Protein AF-A0A315C8J8-F1 (afdb_monomer_lite)

Structure (mmCIF, N/CA/C/O backbone):
data_AF-A0A315C8J8-F1
#
_entry.id   AF-A0A315C8J8-F1
#
loop_
_atom_site.group_PDB
_atom_site.id
_atom_site.type_symbol
_atom_site.label_atom_id
_atom_site.label_alt_id
_atom_site.label_comp_id
_atom_site.label_asym_id
_atom_site.label_entity_id
_atom_site.label_seq_id
_atom_site.pdbx_PDB_ins_code
_atom_site.Cartn_x
_atom_site.Cartn_y
_atom_site.Cartn_z
_atom_site.occupancy
_atom_site.B_iso_or_equiv
_atom_site.auth_seq_id
_atom_site.auth_comp_id
_atom_site.auth_asym_id
_atom_site.auth_atom_id
_atom_site.pdbx_PDB_model_num
ATOM 1 N N . MET A 1 1 ? -4.604 4.093 -18.840 1.00 77.31 1 MET A N 1
ATOM 2 C CA . MET A 1 1 ? -5.813 3.935 -17.992 1.00 77.31 1 MET A CA 1
ATOM 3 C C . MET A 1 1 ? -5.391 3.231 -16.709 1.00 77.31 1 MET A C 1
ATOM 5 O O . MET A 1 1 ? -4.493 2.411 -16.803 1.00 77.31 1 MET A O 1
ATOM 9 N N . LEU A 1 2 ? -5.985 3.559 -15.554 1.00 90.88 2 LEU A N 1
ATOM 10 C CA . LEU A 1 2 ? -5.600 3.034 -14.229 1.00 90.88 2 LEU A CA 1
ATOM 11 C C . LEU A 1 2 ? -6.539 1.910 -13.759 1.00 90.88 2 LEU A C 1
ATOM 13 O O . LEU A 1 2 ? -7.200 2.031 -12.730 1.00 90.88 2 LEU A O 1
ATOM 17 N N . ILE A 1 3 ? -6.689 0.857 -14.557 1.00 93.38 3 ILE A N 1
ATOM 18 C CA . ILE A 1 3 ? -7.696 -0.182 -14.301 1.00 93.38 3 ILE A CA 1
ATOM 19 C C . ILE A 1 3 ? -7.282 -1.031 -13.099 1.00 93.38 3 ILE A C 1
ATOM 21 O O . ILE A 1 3 ? -8.098 -1.270 -12.209 1.00 93.38 3 ILE A O 1
ATOM 25 N N . VAL A 1 4 ? -6.016 -1.454 -13.041 1.00 93.44 4 VAL A N 1
ATOM 26 C CA . VAL A 1 4 ? -5.526 -2.301 -11.946 1.00 93.44 4 VAL A CA 1
ATOM 27 C C . VAL A 1 4 ? -5.555 -1.504 -10.653 1.00 93.44 4 VAL A C 1
ATOM 29 O O . VAL A 1 4 ? -6.167 -1.927 -9.674 1.00 93.44 4 VAL A O 1
ATOM 32 N N . THR A 1 5 ? -4.976 -0.307 -10.664 1.00 94.44 5 THR A N 1
ATOM 33 C CA . THR A 1 5 ? -4.926 0.532 -9.468 1.00 94.44 5 THR A CA 1
ATOM 34 C C . THR A 1 5 ? -6.324 0.896 -8.957 1.00 94.44 5 THR A C 1
ATOM 36 O O . THR A 1 5 ? -6.534 0.898 -7.745 1.00 94.44 5 THR A O 1
ATOM 39 N N . ALA A 1 6 ? -7.304 1.131 -9.841 1.00 94.25 6 ALA A N 1
ATOM 40 C CA . ALA A 1 6 ? -8.688 1.411 -9.444 1.00 94.25 6 ALA A CA 1
ATOM 41 C C . ALA A 1 6 ? -9.381 0.216 -8.765 1.00 94.25 6 ALA A C 1
ATOM 43 O O . ALA A 1 6 ? -10.119 0.394 -7.797 1.00 94.25 6 ALA A O 1
ATOM 44 N N . VAL A 1 7 ? -9.133 -1.011 -9.235 1.00 94.88 7 VAL A N 1
ATOM 45 C CA . VAL A 1 7 ? -9.680 -2.220 -8.597 1.00 94.88 7 VAL A CA 1
ATOM 46 C C . VAL A 1 7 ? -9.105 -2.387 -7.189 1.00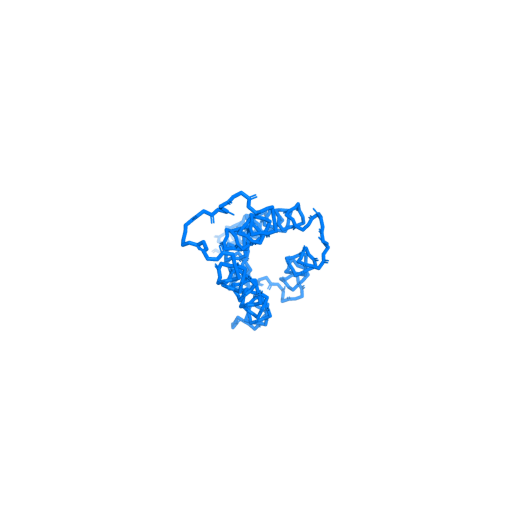 94.88 7 VAL A C 1
ATOM 48 O O . VAL A 1 7 ? -9.852 -2.604 -6.231 1.00 94.88 7 VAL A O 1
ATOM 51 N N . PHE A 1 8 ? -7.786 -2.237 -7.044 1.00 94.00 8 PHE A N 1
ATOM 52 C CA . PHE A 1 8 ? -7.123 -2.334 -5.744 1.00 94.00 8 PHE A CA 1
ATOM 53 C C . PHE A 1 8 ? -7.548 -1.210 -4.794 1.00 94.00 8 PHE A C 1
ATOM 55 O O . PHE A 1 8 ? -7.799 -1.482 -3.619 1.00 94.00 8 PHE A O 1
ATOM 62 N N . SER A 1 9 ? -7.681 0.029 -5.279 1.00 94.19 9 SER A N 1
ATOM 63 C CA . SER A 1 9 ? -8.124 1.152 -4.450 1.00 94.19 9 SER A CA 1
ATOM 64 C C . SER A 1 9 ? -9.551 0.949 -3.949 1.00 94.19 9 SER A C 1
ATOM 66 O O . SER A 1 9 ? -9.779 1.076 -2.750 1.00 94.19 9 SER A O 1
ATOM 68 N N . GLY A 1 10 ? -10.482 0.527 -4.812 1.00 94.56 10 GLY A N 1
ATOM 69 C CA . GLY A 1 10 ? -11.861 0.234 -4.420 1.00 94.56 10 GLY A CA 1
ATOM 70 C C . GLY A 1 10 ? -11.952 -0.852 -3.345 1.00 94.56 10 GLY A C 1
ATOM 71 O O . GLY A 1 10 ? -12.611 -0.660 -2.321 1.00 94.56 10 GLY A O 1
ATOM 72 N N . LEU A 1 11 ? -11.233 -1.964 -3.525 1.00 93.19 11 LEU A N 1
ATOM 73 C CA . LEU A 1 11 ? -11.172 -3.042 -2.532 1.00 93.19 11 LEU A CA 1
ATOM 74 C C . LEU A 1 11 ? -10.605 -2.553 -1.194 1.00 93.19 11 LEU A C 1
ATOM 76 O O . LEU A 1 11 ? -11.184 -2.805 -0.137 1.00 93.19 11 LEU A O 1
ATOM 80 N N . LEU A 1 12 ? -9.487 -1.828 -1.227 1.00 91.88 12 LEU A N 1
ATOM 81 C CA . LEU A 1 12 ? -8.827 -1.319 -0.027 1.00 91.88 12 LEU A CA 1
ATOM 82 C C . LEU A 1 12 ? -9.676 -0.253 0.685 1.00 91.88 12 LEU A C 1
ATOM 84 O O . LEU A 1 12 ? -9.743 -0.253 1.913 1.00 91.88 12 LEU A O 1
ATOM 88 N N . SER A 1 13 ? -10.411 0.589 -0.039 1.00 93.12 13 SER A N 1
ATOM 89 C CA . SER A 1 13 ? -11.354 1.541 0.558 1.00 93.12 13 SER A CA 1
ATOM 90 C C . SER A 1 13 ? -12.472 0.851 1.345 1.00 93.12 13 SER A C 1
ATOM 92 O O . SER A 1 13 ? -12.840 1.329 2.418 1.00 93.12 13 SER A O 1
ATOM 94 N N . LEU A 1 14 ? -12.973 -0.305 0.893 1.00 92.81 14 LEU A N 1
ATOM 95 C CA . LEU A 1 14 ? -13.946 -1.086 1.669 1.00 92.81 14 LEU A CA 1
ATOM 96 C C . LEU A 1 14 ? -13.341 -1.604 2.986 1.00 92.81 14 LEU A C 1
ATOM 98 O O . LEU A 1 14 ? -13.990 -1.547 4.035 1.00 92.81 14 LEU A O 1
ATOM 102 N N . PHE A 1 15 ? -12.079 -2.046 2.962 1.00 89.94 15 PHE A N 1
ATOM 103 C CA . PHE A 1 15 ? -11.344 -2.409 4.180 1.00 89.94 15 PHE A CA 1
ATOM 104 C C . PHE A 1 15 ? -11.172 -1.229 5.128 1.00 89.94 15 PHE A C 1
ATOM 106 O O . PHE A 1 15 ? -11.365 -1.379 6.338 1.00 89.94 15 PHE A O 1
ATOM 113 N N . PHE A 1 16 ? -10.845 -0.060 4.583 1.00 91.31 16 PHE A N 1
ATOM 114 C CA . PHE A 1 16 ? -10.702 1.162 5.357 1.00 91.31 16 PHE A CA 1
ATOM 115 C C . PHE A 1 16 ? -11.994 1.508 6.097 1.00 91.31 16 PHE A C 1
ATOM 117 O O . PHE A 1 16 ? -11.973 1.662 7.316 1.00 91.31 16 PHE A O 1
ATOM 124 N N . ILE A 1 17 ? -13.132 1.505 5.394 1.00 93.75 17 ILE A N 1
ATOM 125 C CA . ILE A 1 17 ? -14.451 1.774 5.985 1.00 93.75 17 ILE A CA 1
ATOM 126 C C . ILE A 1 17 ? -14.733 0.811 7.144 1.00 93.75 17 ILE A C 1
ATOM 128 O O . ILE A 1 17 ? -15.149 1.242 8.219 1.00 93.75 17 ILE A O 1
ATOM 132 N N . ARG A 1 18 ? -14.456 -0.489 6.974 1.00 91.62 18 ARG A N 1
ATOM 133 C CA . ARG A 1 18 ? -14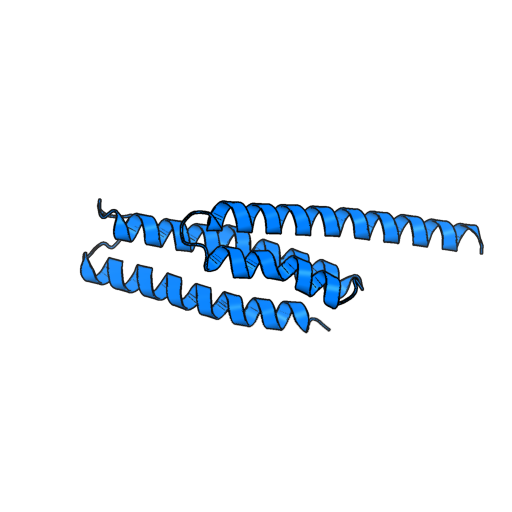.626 -1.484 8.046 1.00 91.62 18 ARG A CA 1
ATOM 134 C C . ARG A 1 18 ? -13.781 -1.153 9.283 1.00 91.62 18 ARG A C 1
ATOM 136 O O . ARG A 1 18 ? -14.283 -1.269 10.402 1.00 91.62 18 ARG A O 1
ATOM 143 N N . LEU A 1 19 ? -12.519 -0.754 9.105 1.00 89.56 19 LEU A N 1
ATOM 144 C CA . LEU A 1 19 ? -11.642 -0.361 10.215 1.00 89.56 19 LEU A CA 1
ATOM 145 C C . LEU A 1 19 ? -12.143 0.913 10.903 1.00 89.56 19 LEU A C 1
ATOM 147 O O . LEU A 1 19 ? -12.214 0.948 12.132 1.00 89.56 19 LEU A O 1
ATOM 151 N N . SER A 1 20 ? -12.548 1.929 10.135 1.00 92.31 20 SER A N 1
ATOM 152 C CA . SER A 1 20 ? -13.082 3.180 10.680 1.00 92.31 20 SER A CA 1
ATOM 153 C C . SER A 1 20 ? -14.355 2.936 11.493 1.00 92.31 20 SER A C 1
ATOM 155 O O . SER A 1 20 ? -14.477 3.435 12.611 1.00 92.31 20 SER A O 1
ATOM 157 N N . LEU A 1 21 ? -15.276 2.106 10.988 1.00 93.31 21 LEU A N 1
ATOM 158 C CA . LEU A 1 21 ? -16.493 1.728 11.711 1.00 93.31 21 LEU A CA 1
ATOM 159 C C . LEU A 1 21 ? -16.175 1.014 13.028 1.00 93.31 21 LEU A C 1
ATOM 161 O O . LEU A 1 21 ? -16.789 1.335 14.045 1.00 93.31 21 LEU A O 1
ATOM 165 N N . LYS A 1 22 ? -15.190 0.105 13.042 1.00 91.38 22 LYS A N 1
ATOM 166 C CA . LYS A 1 22 ? -14.757 -0.585 14.267 1.00 91.38 22 LYS A CA 1
ATOM 167 C C . LYS A 1 22 ? -14.243 0.401 15.322 1.00 91.38 22 LYS A C 1
ATOM 169 O O . LYS A 1 22 ? -14.627 0.300 16.484 1.00 91.38 22 LYS A O 1
ATOM 174 N N . VAL A 1 23 ? -13.428 1.384 14.926 1.00 91.12 23 VAL A N 1
ATOM 175 C CA . VAL A 1 23 ? -12.946 2.437 15.839 1.00 91.12 23 VAL A CA 1
ATOM 176 C C . VAL A 1 23 ? -14.111 3.276 16.370 1.00 91.12 23 VAL A C 1
ATOM 178 O O . VAL A 1 23 ? -14.195 3.510 17.573 1.00 91.12 23 VAL A O 1
ATOM 181 N N . ILE A 1 24 ? -15.041 3.695 15.504 1.00 92.75 24 ILE A N 1
ATOM 182 C CA . ILE A 1 24 ? -16.213 4.494 15.901 1.00 92.75 24 ILE A CA 1
ATOM 183 C C . ILE A 1 24 ? -17.097 3.727 16.896 1.00 92.75 24 ILE A C 1
ATOM 185 O O . ILE A 1 24 ? -17.532 4.301 17.894 1.00 92.75 24 ILE A O 1
ATOM 189 N N . GLN A 1 25 ? -17.355 2.441 16.646 1.00 92.44 25 GLN A N 1
ATOM 190 C CA . GLN A 1 25 ? -18.157 1.592 17.530 1.00 92.44 25 GLN A CA 1
ATOM 191 C C . GLN A 1 25 ? -17.509 1.446 18.909 1.00 92.44 25 GLN A C 1
ATOM 193 O O . GLN A 1 25 ? -18.179 1.671 19.914 1.00 92.44 25 GLN A O 1
ATOM 198 N N . LEU A 1 26 ? -16.206 1.152 18.964 1.00 90.75 26 LEU A N 1
ATOM 199 C CA . LEU A 1 26 ? -15.476 1.014 20.227 1.00 90.75 26 LEU A CA 1
ATOM 200 C C . LEU A 1 26 ? -15.417 2.336 21.008 1.00 90.75 26 LEU A C 1
ATOM 202 O O . LEU A 1 26 ? -15.620 2.340 22.220 1.00 90.75 26 LEU A O 1
ATOM 206 N N . ARG A 1 27 ? -15.231 3.479 20.332 1.00 91.75 27 ARG A N 1
ATOM 207 C CA . ARG A 1 27 ? -15.283 4.800 20.988 1.00 91.75 27 ARG A CA 1
ATOM 208 C C . ARG A 1 27 ? -16.639 5.080 21.627 1.00 91.75 27 ARG A C 1
ATOM 210 O O . ARG A 1 27 ? -16.686 5.568 22.752 1.00 91.75 27 ARG A O 1
ATOM 217 N N . LYS A 1 28 ? -17.730 4.751 20.928 1.00 90.94 28 LYS A N 1
ATOM 218 C CA . LYS A 1 28 ? -19.094 4.908 21.453 1.00 90.94 28 LYS A CA 1
ATOM 219 C C . LYS A 1 28 ? -19.373 3.959 22.617 1.00 90.94 28 LYS A C 1
ATOM 221 O O . LYS A 1 28 ? -19.968 4.384 23.600 1.00 90.94 28 LYS A O 1
ATOM 226 N N . LEU A 1 29 ? -18.932 2.704 22.516 1.00 91.50 29 LEU A N 1
ATOM 227 C CA . LEU A 1 29 ? -19.130 1.693 23.555 1.00 91.50 29 LEU A CA 1
ATOM 228 C C . LEU A 1 29 ? -18.447 2.089 24.869 1.00 91.50 29 LEU A C 1
ATOM 230 O O . LEU A 1 29 ? -19.062 2.017 25.927 1.00 91.50 29 LEU A O 1
ATOM 234 N N . HIS A 1 30 ? -17.196 2.542 24.791 1.00 89.25 30 HIS A N 1
ATOM 235 C CA . HIS A 1 30 ? -16.402 2.897 25.967 1.00 89.25 30 HIS A CA 1
ATOM 236 C C . HIS A 1 30 ? -16.528 4.374 26.378 1.00 89.25 30 HIS A C 1
ATOM 238 O O . HIS A 1 30 ? -15.905 4.773 27.355 1.00 89.25 30 HIS A O 1
ATOM 244 N N . GLN A 1 31 ? -17.325 5.181 25.661 1.00 88.38 31 GLN A N 1
ATOM 245 C CA . GLN A 1 31 ? -17.509 6.622 25.909 1.00 88.38 31 GLN A CA 1
ATOM 246 C C . GLN A 1 31 ? -16.184 7.413 25.912 1.00 88.38 31 GLN A C 1
ATOM 248 O O . GLN A 1 31 ? -15.985 8.337 26.697 1.00 88.38 31 GLN A O 1
ATOM 253 N N . ILE A 1 32 ? -15.261 7.056 25.013 1.00 85.50 32 ILE A N 1
ATOM 254 C CA . ILE A 1 32 ? -13.929 7.671 24.916 1.00 85.50 32 ILE A CA 1
ATOM 255 C C . ILE A 1 32 ? -13.894 8.640 23.733 1.00 85.50 32 ILE A C 1
ATOM 257 O O . ILE A 1 32 ? -13.946 8.230 22.568 1.00 85.50 32 ILE A O 1
ATOM 261 N N . SER A 1 33 ? -13.737 9.930 24.029 1.00 76.75 33 SER A N 1
ATOM 262 C CA . SER A 1 33 ? -13.628 10.988 23.019 1.00 76.75 33 SER A CA 1
ATOM 263 C C . SER A 1 33 ? -12.235 11.072 22.383 1.00 76.75 33 SER A C 1
ATOM 265 O O . SER A 1 33 ? -12.133 11.296 21.178 1.00 76.75 33 SER A O 1
ATOM 267 N N . PHE A 1 34 ? -11.164 10.842 23.152 1.00 76.62 34 PHE A N 1
ATOM 268 C CA . PHE A 1 34 ? -9.779 10.978 22.689 1.00 76.62 34 PHE A CA 1
ATOM 269 C C . PHE A 1 34 ? -8.862 9.875 23.237 1.00 76.62 34 PHE A C 1
ATOM 271 O O . PHE A 1 34 ? -9.046 9.393 24.351 1.00 76.62 34 PHE A O 1
ATOM 278 N N . GLY A 1 35 ? -7.864 9.467 22.444 1.00 80.56 35 GLY A N 1
ATOM 279 C CA . GLY A 1 35 ? -6.936 8.388 22.808 1.00 80.56 35 GLY A CA 1
ATOM 280 C C . GLY A 1 35 ? -7.588 6.999 22.862 1.00 80.56 35 GLY A C 1
ATOM 281 O O . GLY A 1 35 ? -8.635 6.781 22.240 1.00 80.56 35 GLY A O 1
ATOM 282 N N . SER A 1 36 ? -6.938 6.067 23.570 1.00 79.12 36 SER A N 1
ATOM 283 C CA . SER A 1 36 ? -7.410 4.693 23.814 1.00 79.12 36 SER A CA 1
ATOM 284 C C . SER A 1 36 ? -8.158 4.520 25.140 1.00 79.12 36 SER A C 1
ATOM 286 O O . SER A 1 36 ? -8.770 3.477 25.349 1.00 79.12 36 SER A O 1
ATOM 288 N N . GLY A 1 37 ? -8.103 5.511 26.040 1.00 81.69 37 GLY A N 1
ATOM 289 C CA . GLY A 1 37 ? -8.733 5.466 27.368 1.00 81.69 37 GLY A CA 1
ATOM 290 C C . GLY A 1 37 ? -8.356 4.243 28.215 1.00 81.69 37 GLY A C 1
ATOM 291 O O . GLY A 1 37 ? -9.141 3.839 29.064 1.00 81.69 37 GLY A O 1
ATOM 292 N N . GLY A 1 38 ? -7.194 3.628 27.957 1.00 85.75 38 GLY A N 1
ATOM 293 C CA . GLY A 1 38 ? -6.743 2.405 28.633 1.00 85.75 38 GLY A CA 1
ATOM 294 C C . GLY A 1 38 ? -7.395 1.108 28.135 1.00 85.75 38 GLY A C 1
ATOM 295 O O . GLY A 1 38 ? -7.184 0.055 28.729 1.00 85.75 38 GLY A O 1
ATOM 296 N N . VAL A 1 39 ? -8.181 1.154 27.053 1.00 89.62 39 VAL A N 1
ATOM 297 C CA . VAL A 1 39 ? -8.834 -0.025 26.472 1.00 89.62 39 VAL A CA 1
ATOM 298 C C . VAL A 1 39 ? -7.958 -0.615 25.365 1.00 89.62 39 VAL A C 1
ATOM 300 O O . VAL A 1 39 ? -7.873 -0.066 24.264 1.00 89.62 39 VAL A O 1
ATOM 303 N N . ASN A 1 40 ? -7.364 -1.780 25.634 1.00 87.75 40 ASN A N 1
ATOM 304 C CA . ASN A 1 40 ? -6.464 -2.484 24.707 1.00 87.75 40 ASN A CA 1
ATOM 305 C C . ASN A 1 40 ? -7.097 -2.757 23.328 1.00 87.75 40 ASN A C 1
ATOM 307 O O . ASN A 1 40 ? -6.426 -2.682 22.296 1.00 87.75 40 ASN A O 1
A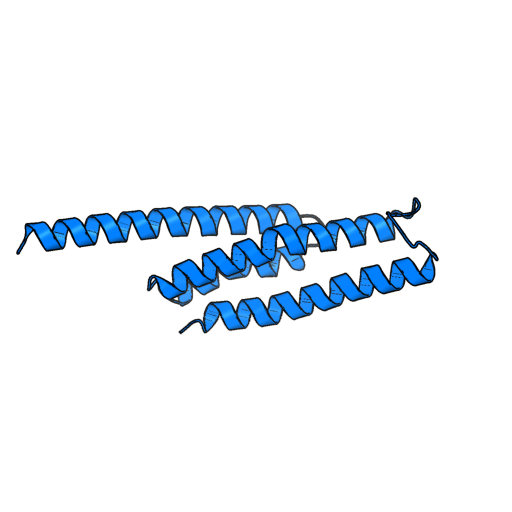TOM 311 N N . GLU A 1 41 ? -8.398 -3.057 23.286 1.00 87.50 41 GLU A N 1
ATOM 312 C CA . GLU A 1 41 ? -9.113 -3.306 22.028 1.00 87.50 41 GLU A CA 1
ATOM 313 C C . GLU A 1 41 ? -9.240 -2.045 21.167 1.00 87.50 41 GLU A C 1
ATOM 315 O O . GLU A 1 41 ? -9.052 -2.100 19.947 1.00 87.50 41 GLU A O 1
ATOM 320 N N . LEU A 1 42 ? -9.528 -0.901 21.797 1.00 88.69 42 LEU A N 1
ATOM 321 C CA . LEU A 1 42 ? -9.609 0.387 21.116 1.00 88.69 42 LEU A CA 1
ATOM 322 C C . LEU A 1 42 ? -8.225 0.818 20.628 1.00 88.69 42 LEU A C 1
ATOM 324 O O . LEU A 1 42 ? -8.100 1.277 19.496 1.00 88.69 42 LEU A O 1
ATOM 328 N N . GLU A 1 43 ? -7.186 0.619 21.438 1.00 89.44 43 GLU A N 1
ATOM 329 C CA . GLU A 1 43 ? -5.806 0.893 21.041 1.00 89.44 43 GLU A CA 1
ATOM 330 C C . GLU A 1 43 ? -5.389 0.072 19.817 1.00 89.44 43 GLU A C 1
ATOM 332 O O . GLU A 1 43 ? -4.934 0.632 18.820 1.00 89.44 43 GLU A O 1
ATOM 337 N N . SER A 1 44 ? -5.650 -1.236 19.839 1.00 87.69 44 SER A N 1
ATOM 338 C CA . SER A 1 44 ? -5.361 -2.132 18.714 1.00 87.69 44 SER A CA 1
ATOM 339 C C . SER A 1 44 ? -6.107 -1.712 17.443 1.00 87.69 44 SER A C 1
ATOM 341 O O . SER A 1 44 ? -5.549 -1.730 16.345 1.00 87.69 44 SER A O 1
ATOM 343 N N . ALA A 1 45 ? -7.374 -1.300 17.572 1.00 88.44 45 ALA A N 1
ATOM 344 C CA . ALA A 1 45 ? -8.167 -0.814 16.446 1.00 88.44 45 ALA A CA 1
ATOM 345 C C . ALA A 1 45 ? -7.640 0.520 15.887 1.00 88.44 45 ALA A C 1
ATOM 347 O O . ALA A 1 45 ? -7.579 0.684 14.667 1.00 88.44 45 ALA A O 1
ATOM 348 N N . ILE A 1 46 ? -7.230 1.452 16.756 1.00 89.81 46 ILE A N 1
ATOM 349 C CA . ILE A 1 46 ? -6.623 2.731 16.361 1.00 89.81 46 ILE A CA 1
ATOM 350 C C . ILE A 1 46 ? -5.305 2.486 15.627 1.00 89.81 46 ILE A C 1
ATOM 352 O O . ILE A 1 46 ? -5.116 3.036 14.546 1.00 89.81 46 ILE A O 1
ATOM 356 N N . GLN A 1 47 ? -4.427 1.631 16.159 1.00 87.81 47 GLN A N 1
ATOM 357 C CA . GLN A 1 47 ? -3.158 1.296 15.510 1.00 87.81 47 GLN A CA 1
ATOM 358 C C . GLN A 1 47 ? -3.384 0.622 14.151 1.00 87.81 47 GLN A C 1
ATOM 360 O O . GLN A 1 47 ? -2.754 0.992 13.163 1.00 87.81 47 GLN A O 1
ATOM 365 N N . ALA A 1 48 ? -4.326 -0.322 14.052 1.00 87.31 48 ALA A N 1
ATOM 366 C CA . ALA A 1 48 ? -4.673 -0.949 12.777 1.00 87.31 48 ALA A CA 1
ATOM 367 C C . ALA A 1 48 ? -5.181 0.068 11.738 1.00 87.31 48 ALA A C 1
ATOM 369 O O . ALA A 1 48 ? -4.813 -0.018 10.566 1.00 87.31 48 ALA A O 1
ATOM 370 N N . HIS A 1 49 ? -5.996 1.038 12.163 1.00 89.50 49 HIS A N 1
ATOM 371 C CA . HIS A 1 49 ? -6.489 2.115 11.306 1.00 89.50 49 HIS A CA 1
ATOM 372 C C . HIS A 1 49 ? -5.370 3.085 10.889 1.00 89.50 49 HIS A C 1
ATOM 374 O O . HIS A 1 49 ? -5.274 3.423 9.711 1.00 89.50 49 HIS A O 1
ATOM 380 N N . ALA A 1 50 ? -4.495 3.489 11.814 1.00 89.69 50 ALA A N 1
ATOM 381 C CA . ALA A 1 50 ? -3.348 4.357 11.534 1.00 89.69 50 ALA A CA 1
ATOM 382 C C . ALA A 1 50 ? -2.391 3.713 1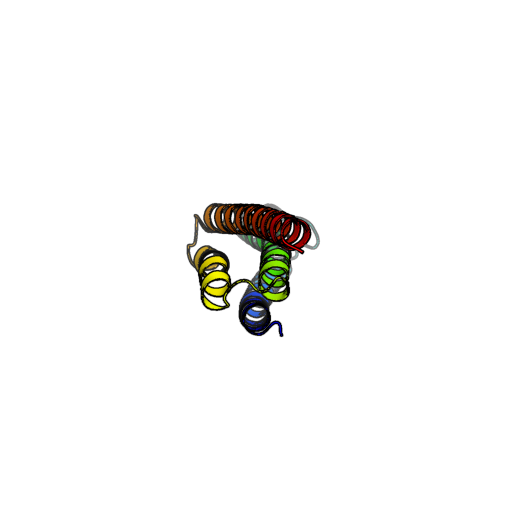0.517 1.00 89.69 50 ALA A C 1
ATOM 384 O O . ALA A 1 50 ? -2.146 4.279 9.454 1.00 89.69 50 ALA A O 1
ATOM 385 N N . ASN A 1 51 ? -1.998 2.456 10.752 1.00 88.31 51 ASN A N 1
ATOM 386 C CA . ASN A 1 51 ? -1.179 1.670 9.822 1.00 88.31 51 ASN A CA 1
ATOM 387 C C . ASN A 1 51 ? -1.811 1.544 8.428 1.00 88.31 51 ASN A C 1
ATOM 389 O O . ASN A 1 51 ? -1.126 1.336 7.425 1.00 88.31 51 ASN A O 1
ATOM 393 N N . PHE A 1 52 ? -3.139 1.571 8.334 1.00 89.75 52 PHE A N 1
ATOM 394 C CA . PHE A 1 52 ? -3.802 1.547 7.040 1.00 89.75 52 PHE A CA 1
ATOM 395 C C . PHE A 1 52 ? -3.601 2.874 6.300 1.00 89.75 52 PHE A C 1
ATOM 397 O O . PHE A 1 52 ? -3.166 2.866 5.150 1.00 89.75 52 PHE A O 1
ATOM 404 N N . VAL A 1 53 ? -3.885 3.995 6.967 1.00 91.19 53 VAL A N 1
ATOM 405 C CA . VAL A 1 53 ? -3.788 5.350 6.397 1.00 91.19 53 VAL A CA 1
ATOM 406 C C . VAL A 1 53 ? -2.356 5.714 6.015 1.00 91.19 53 VAL A C 1
ATOM 408 O O . VAL A 1 53 ? -2.156 6.419 5.034 1.00 91.19 53 VAL A O 1
ATOM 411 N N . GLU A 1 54 ? -1.363 5.217 6.745 1.00 89.88 54 GLU A N 1
ATOM 412 C CA . GLU A 1 54 ? 0.042 5.516 6.463 1.00 89.88 54 GLU A CA 1
ATOM 413 C C . GLU A 1 54 ? 0.560 4.765 5.233 1.00 89.88 54 GLU A C 1
ATOM 415 O O . GLU A 1 54 ? 1.155 5.360 4.336 1.00 89.88 54 GLU A O 1
ATOM 420 N N . TYR A 1 55 ? 0.321 3.453 5.154 1.00 89.88 55 TYR A N 1
ATOM 421 C CA . TYR A 1 55 ? 0.966 2.624 4.135 1.00 89.88 55 TYR A CA 1
ATOM 422 C C . TYR A 1 55 ? 0.145 2.455 2.854 1.00 89.88 55 TYR A C 1
ATOM 424 O O . TYR A 1 55 ? 0.715 2.390 1.764 1.00 89.88 55 TYR A O 1
ATOM 432 N N . VAL A 1 56 ? -1.185 2.346 2.949 1.00 91.31 56 VAL A N 1
ATOM 433 C CA . VAL A 1 56 ? -2.020 1.981 1.790 1.00 91.31 56 VAL A CA 1
ATOM 434 C C . VAL A 1 56 ? -2.086 3.080 0.728 1.00 91.31 56 VAL A C 1
ATOM 436 O O . VAL A 1 56 ? -1.883 2.752 -0.442 1.00 91.31 56 VAL A O 1
ATOM 439 N N . PRO A 1 57 ? -2.312 4.363 1.071 1.00 93.06 57 PRO A N 1
ATOM 440 C CA . PRO A 1 57 ? -2.315 5.436 0.078 1.00 93.06 57 PRO A CA 1
ATOM 441 C C . PRO A 1 57 ? -0.984 5.547 -0.668 1.00 93.06 57 PRO A C 1
ATOM 443 O O . PRO A 1 57 ? -0.981 5.702 -1.887 1.00 93.06 57 PRO A O 1
ATOM 446 N N . LEU A 1 58 ? 0.142 5.385 0.037 1.00 94.19 58 LEU A N 1
ATOM 447 C CA . LEU A 1 58 ? 1.470 5.368 -0.581 1.00 94.19 58 LEU A CA 1
ATOM 448 C C . LEU A 1 58 ? 1.641 4.179 -1.536 1.00 94.19 58 LEU A C 1
ATOM 450 O O . LEU A 1 58 ? 2.129 4.360 -2.649 1.00 94.19 58 LEU A O 1
ATOM 454 N N . CYS A 1 59 ? 1.191 2.979 -1.151 1.00 93.56 59 CYS A N 1
ATOM 455 C CA . CYS A 1 59 ? 1.215 1.817 -2.044 1.00 93.56 59 CYS A CA 1
ATOM 456 C C . CYS A 1 59 ? 0.381 2.059 -3.312 1.00 93.56 59 CYS A C 1
ATOM 458 O O . CYS A 1 59 ? 0.853 1.790 -4.413 1.00 93.56 59 CYS A O 1
ATOM 460 N N . LEU A 1 60 ? -0.832 2.605 -3.174 1.00 94.69 60 LEU A N 1
ATOM 461 C CA . LEU A 1 60 ? -1.704 2.920 -4.311 1.00 94.69 60 LEU A CA 1
ATOM 462 C C . LEU A 1 60 ? -1.091 3.977 -5.235 1.00 94.69 60 LEU A C 1
ATOM 464 O O . LEU A 1 60 ? -1.197 3.853 -6.452 1.00 94.69 60 LEU A O 1
ATOM 468 N N . LEU A 1 61 ? -0.413 4.981 -4.676 1.00 95.81 61 LEU A N 1
ATOM 469 C CA . LEU A 1 61 ? 0.298 5.997 -5.451 1.00 95.81 61 LEU A CA 1
ATOM 470 C C . LEU A 1 61 ? 1.445 5.378 -6.261 1.00 95.81 61 LEU A C 1
ATOM 472 O O . LEU A 1 61 ? 1.584 5.657 -7.451 1.00 95.81 61 LEU A O 1
ATOM 476 N N . LEU A 1 62 ? 2.234 4.491 -5.650 1.00 95.12 62 LEU A N 1
ATOM 477 C CA . LEU A 1 62 ? 3.315 3.782 -6.340 1.00 95.12 62 LEU A CA 1
ATOM 478 C C . LEU A 1 62 ? 2.793 2.813 -7.409 1.00 95.12 62 LEU A C 1
ATOM 480 O O . LEU A 1 62 ? 3.416 2.689 -8.462 1.00 95.12 62 LEU A O 1
ATOM 484 N N . MET A 1 63 ? 1.657 2.152 -7.172 1.00 95.50 63 MET A N 1
ATOM 485 C CA . MET A 1 63 ? 0.987 1.322 -8.181 1.00 95.50 63 MET A CA 1
ATOM 486 C C . MET A 1 63 ? 0.492 2.161 -9.363 1.00 95.50 63 MET A C 1
ATOM 488 O O . MET A 1 63 ? 0.765 1.803 -10.509 1.00 95.50 63 MET A O 1
ATOM 492 N N . ALA A 1 64 ? -0.156 3.302 -9.092 1.00 95.94 64 ALA A N 1
ATOM 493 C CA . ALA A 1 64 ? -0.598 4.231 -10.130 1.00 95.94 64 ALA A CA 1
ATOM 494 C C . ALA A 1 64 ? 0.585 4.707 -10.979 1.00 95.94 64 ALA A C 1
ATOM 496 O O . ALA A 1 64 ? 0.494 4.729 -12.203 1.00 95.94 64 ALA A O 1
ATOM 497 N N . SER A 1 65 ? 1.706 5.043 -10.335 1.00 95.69 65 SER A N 1
ATOM 498 C CA . SER A 1 65 ? 2.939 5.438 -11.017 1.00 95.69 65 SER A CA 1
ATOM 499 C C . SER A 1 65 ? 3.433 4.345 -11.970 1.00 95.69 65 SER A C 1
ATOM 501 O O . SER A 1 65 ? 3.683 4.632 -13.138 1.00 95.69 65 SER A O 1
ATOM 503 N N . LEU A 1 66 ? 3.510 3.082 -11.534 1.00 94.31 66 LEU A N 1
ATOM 504 C CA . LEU A 1 66 ? 3.934 1.972 -12.403 1.00 94.31 66 LEU A CA 1
ATOM 505 C C . LEU A 1 66 ? 2.999 1.793 -13.608 1.00 94.31 66 LEU A C 1
ATOM 507 O O . LEU A 1 66 ? 3.464 1.670 -14.740 1.00 94.31 66 LEU A O 1
ATOM 511 N N . GLU A 1 67 ? 1.685 1.813 -13.377 1.00 94.19 67 GLU A N 1
ATOM 512 C CA . GLU A 1 67 ? 0.679 1.632 -14.430 1.00 94.19 67 GLU A CA 1
ATOM 513 C C . GLU A 1 67 ? 0.688 2.791 -15.444 1.00 94.19 67 GLU A C 1
ATOM 515 O O . GLU A 1 67 ? 0.568 2.561 -16.647 1.00 94.19 67 GLU A O 1
ATOM 520 N N . LEU A 1 68 ? 0.898 4.033 -14.987 1.00 94.69 68 LEU A N 1
ATOM 521 C CA . LEU A 1 68 ? 1.043 5.204 -15.862 1.00 94.69 68 LEU A CA 1
ATOM 522 C C . LEU A 1 68 ? 2.340 5.179 -16.674 1.00 94.69 68 LEU A C 1
ATOM 524 O O . LEU A 1 68 ? 2.347 5.636 -17.813 1.00 94.69 68 LEU A O 1
ATOM 528 N N . ASN A 1 69 ? 3.414 4.621 -16.116 1.00 92.81 69 ASN A N 1
ATOM 529 C CA . ASN A 1 69 ? 4.707 4.489 -16.788 1.00 92.81 69 ASN A CA 1
ATOM 530 C C . ASN A 1 69 ? 4.800 3.257 -17.707 1.00 92.81 69 ASN A C 1
ATOM 532 O O . ASN A 1 69 ? 5.889 2.912 -18.166 1.00 92.81 69 ASN A O 1
ATOM 536 N N . GLY A 1 70 ? 3.678 2.587 -17.989 1.00 90.19 70 GLY A N 1
ATOM 537 C CA . GLY A 1 70 ? 3.609 1.517 -18.986 1.00 90.19 70 GLY A CA 1
ATOM 538 C C . GLY A 1 70 ? 4.120 0.157 -18.510 1.00 90.19 70 GLY A C 1
ATOM 539 O O . GLY A 1 70 ? 4.376 -0.716 -19.338 1.00 90.19 70 GLY A O 1
ATOM 540 N N . VAL A 1 71 ? 4.256 -0.055 -17.197 1.00 92.19 71 VAL A N 1
ATOM 541 C CA . VAL A 1 71 ? 4.566 -1.383 -16.650 1.00 92.19 71 VAL A CA 1
ATOM 542 C C . VAL A 1 71 ? 3.432 -2.355 -17.006 1.00 92.19 71 VAL A C 1
ATOM 544 O O . VAL A 1 71 ? 2.258 -1.994 -16.879 1.00 92.19 71 VAL A O 1
ATOM 547 N N . PRO A 1 72 ? 3.738 -3.603 -17.411 1.00 92.25 72 PRO A N 1
ATOM 548 C CA . PRO A 1 72 ? 2.724 -4.615 -17.679 1.00 92.25 72 PRO A CA 1
ATOM 549 C C . PRO A 1 72 ? 1.713 -4.761 -16.532 1.00 92.25 72 PRO A C 1
ATOM 551 O O . PRO A 1 72 ? 2.091 -4.987 -15.382 1.00 92.25 72 PRO A O 1
ATOM 554 N N . LEU A 1 73 ? 0.417 -4.706 -16.858 1.00 92.12 73 LEU A N 1
ATOM 555 C CA . LEU A 1 73 ? -0.683 -4.726 -15.880 1.00 92.12 73 LEU A CA 1
ATOM 556 C C . LEU A 1 73 ? -0.617 -5.925 -14.921 1.00 92.12 73 LEU A C 1
ATOM 558 O O . LEU A 1 73 ? -0.911 -5.794 -13.735 1.00 92.12 73 LEU A O 1
ATOM 562 N N . ILE A 1 74 ? -0.186 -7.086 -15.424 1.00 92.19 74 ILE A N 1
ATOM 563 C CA . ILE A 1 74 ? -0.007 -8.310 -14.632 1.00 92.19 74 ILE A CA 1
ATOM 564 C C . ILE A 1 74 ? 1.041 -8.107 -13.531 1.00 92.19 74 ILE A C 1
ATOM 566 O O . ILE A 1 74 ? 0.821 -8.527 -12.398 1.00 92.19 74 ILE A O 1
ATOM 570 N N . LEU A 1 75 ? 2.154 -7.429 -13.827 1.00 91.06 75 LEU A N 1
ATOM 571 C CA . LEU A 1 75 ? 3.196 -7.151 -12.836 1.00 91.06 75 LEU A CA 1
ATOM 572 C C . LEU A 1 75 ? 2.697 -6.171 -11.775 1.00 91.06 75 LEU A C 1
ATOM 574 O O . LEU A 1 75 ? 2.906 -6.405 -10.588 1.00 91.06 75 LEU A O 1
ATOM 578 N N . VAL A 1 76 ? 1.976 -5.121 -12.183 1.00 91.94 76 VAL A N 1
ATOM 579 C CA . VAL A 1 76 ? 1.366 -4.168 -11.241 1.00 91.94 76 VAL A CA 1
ATOM 580 C C . VAL A 1 76 ? 0.382 -4.885 -10.310 1.00 91.94 76 VAL A C 1
ATOM 582 O O . VAL A 1 76 ? 0.420 -4.679 -9.097 1.00 91.94 76 VAL A O 1
ATOM 585 N N . ALA A 1 77 ? -0.453 -5.780 -10.846 1.00 92.19 77 ALA A N 1
ATOM 586 C CA . ALA A 1 77 ? -1.396 -6.563 -10.051 1.00 92.19 77 ALA A CA 1
ATOM 587 C C . ALA A 1 77 ? -0.682 -7.503 -9.063 1.00 92.19 77 ALA A C 1
ATOM 589 O O . ALA A 1 77 ? -1.058 -7.560 -7.892 1.00 92.19 77 ALA A O 1
ATOM 590 N N . LEU A 1 78 ? 0.380 -8.190 -9.500 1.00 92.31 78 LEU A N 1
ATOM 591 C CA . LEU A 1 78 ? 1.186 -9.060 -8.637 1.00 92.31 78 LEU A CA 1
ATOM 592 C C . LEU A 1 78 ? 1.847 -8.286 -7.490 1.00 92.31 78 LEU A C 1
ATOM 594 O O . LEU A 1 78 ? 1.841 -8.767 -6.359 1.00 92.31 78 LEU A O 1
ATOM 598 N N . LEU A 1 79 ? 2.362 -7.083 -7.757 1.00 89.75 79 LEU A N 1
ATOM 599 C CA . LEU A 1 79 ? 2.942 -6.208 -6.732 1.00 89.75 79 LEU A CA 1
ATOM 600 C C . LEU A 1 79 ? 1.883 -5.648 -5.764 1.00 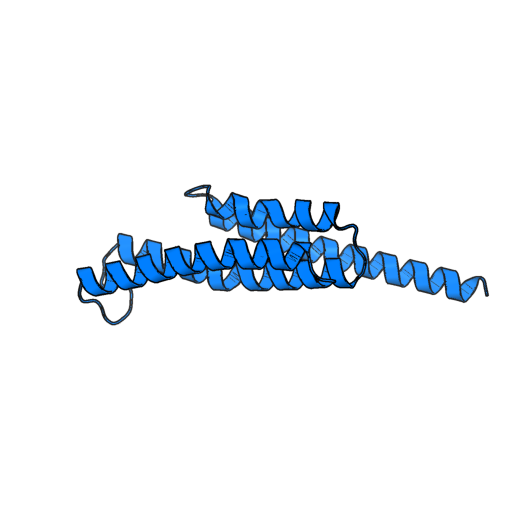89.75 79 LEU A C 1
ATOM 602 O O . LEU A 1 79 ? 2.190 -5.390 -4.601 1.00 89.75 79 LEU A O 1
ATOM 606 N N . GLY A 1 80 ? 0.634 -5.494 -6.212 1.00 86.94 80 GLY A N 1
ATOM 607 C CA . GLY A 1 80 ? -0.491 -5.054 -5.381 1.00 86.94 80 GLY A CA 1
ATOM 608 C C . GLY A 1 80 ? -1.066 -6.138 -4.462 1.00 86.94 80 GLY A C 1
ATOM 609 O O . GLY A 1 80 ? -1.535 -5.832 -3.363 1.00 86.94 80 GLY A O 1
ATOM 610 N N . CYS A 1 81 ? -1.018 -7.415 -4.858 1.00 88.56 81 CYS A N 1
ATOM 611 C CA . CYS A 1 81 ? -1.569 -8.536 -4.082 1.00 88.56 81 CYS A CA 1
ATOM 612 C C . CYS A 1 81 ? -1.077 -8.597 -2.616 1.00 88.56 81 CYS A C 1
ATOM 614 O O . CYS A 1 81 ? -1.917 -8.735 -1.720 1.00 88.56 81 CYS A O 1
ATOM 616 N N . PRO A 1 82 ? 0.230 -8.441 -2.318 1.00 86.00 82 PRO A N 1
ATOM 617 C CA . PRO A 1 82 ? 0.740 -8.409 -0.947 1.00 86.00 82 PRO A CA 1
ATOM 618 C C . PRO A 1 82 ? 0.102 -7.332 -0.060 1.00 86.00 82 PRO A C 1
ATOM 620 O O . PRO A 1 82 ? -0.103 -7.576 1.130 1.00 86.00 82 PRO A O 1
ATOM 623 N N . VAL A 1 83 ? -0.267 -6.173 -0.626 1.00 85.00 83 VAL A N 1
ATOM 624 C CA . VAL A 1 83 ? -0.929 -5.076 0.106 1.00 85.00 83 VAL A CA 1
ATOM 625 C C . VAL A 1 83 ? -2.289 -5.526 0.637 1.00 85.00 83 VAL A C 1
ATOM 627 O O . VAL A 1 83 ? -2.659 -5.178 1.755 1.00 85.00 83 VAL A O 1
ATOM 630 N N . VAL A 1 84 ? -3.019 -6.328 -0.143 1.00 85.31 84 VAL A N 1
ATOM 631 C CA . VAL A 1 84 ? -4.334 -6.866 0.230 1.00 85.31 84 VAL A CA 1
ATOM 632 C C . VAL A 1 84 ? -4.184 -8.061 1.172 1.00 85.31 84 VAL A C 1
ATOM 634 O O . VAL A 1 84 ? -4.831 -8.104 2.218 1.00 85.31 84 VAL A O 1
ATOM 637 N N . ILE A 1 85 ? -3.290 -9.005 0.857 1.00 82.00 85 ILE A N 1
ATOM 638 C CA . ILE A 1 85 ? -3.045 -10.215 1.664 1.00 82.00 85 ILE A CA 1
ATOM 639 C C . ILE A 1 85 ? -2.582 -9.850 3.077 1.00 82.00 85 ILE A C 1
ATOM 641 O O . ILE A 1 85 ? -3.068 -10.421 4.057 1.00 82.00 85 ILE A O 1
ATOM 645 N N . GLY A 1 86 ? -1.714 -8.841 3.203 1.00 76.50 86 GLY A N 1
ATOM 646 C CA . GLY A 1 86 ? -1.267 -8.327 4.494 1.00 76.50 86 GLY A CA 1
ATOM 647 C C . GLY A 1 86 ? -2.421 -7.908 5.412 1.00 76.50 86 GLY A C 1
ATOM 648 O O . GLY A 1 86 ? -2.277 -7.950 6.627 1.00 76.50 86 GLY A O 1
ATOM 649 N N . ARG A 1 87 ? -3.601 -7.568 4.881 1.00 74.88 87 ARG A N 1
ATOM 650 C CA . ARG A 1 87 ? -4.751 -7.147 5.699 1.00 74.88 87 ARG A CA 1
ATOM 651 C C . ARG A 1 87 ? -5.577 -8.300 6.260 1.00 74.88 87 ARG A C 1
ATOM 653 O O . ARG A 1 87 ? -6.293 -8.091 7.236 1.00 74.88 87 AR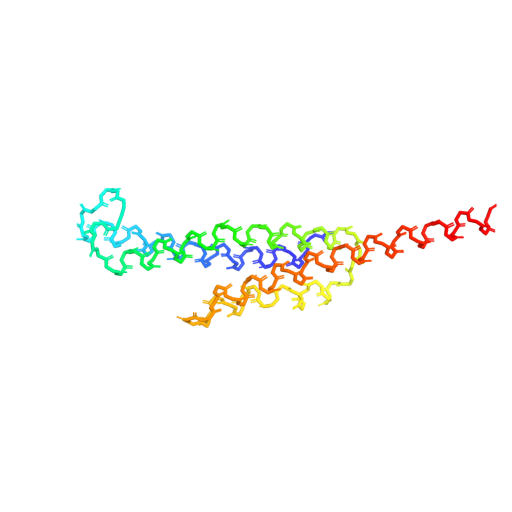G A O 1
ATOM 660 N N . TYR A 1 88 ? -5.428 -9.507 5.720 1.00 70.38 88 TYR A N 1
ATOM 661 C CA . TYR A 1 88 ? -6.091 -10.705 6.242 1.00 70.38 88 TYR A CA 1
ATOM 662 C C . TYR A 1 88 ? -5.242 -11.459 7.277 1.00 70.38 88 TYR A C 1
ATOM 664 O O . TYR A 1 88 ? -5.788 -12.155 8.131 1.00 70.38 88 TYR A O 1
ATOM 672 N N . VAL A 1 89 ? -3.913 -11.307 7.254 1.00 71.31 89 VAL A N 1
ATOM 673 C CA . VAL A 1 89 ? -3.007 -12.017 8.173 1.00 71.31 89 VAL A CA 1
ATOM 674 C C . VAL A 1 89 ? -2.913 -11.271 9.514 1.00 71.31 89 VAL A C 1
ATOM 676 O O . VAL A 1 89 ? -2.127 -10.338 9.680 1.00 71.31 89 VAL A O 1
ATOM 679 N N . HIS A 1 90 ? -3.719 -11.717 10.484 1.00 59.28 90 HIS A N 1
ATOM 680 C CA . HIS A 1 90 ? -4.110 -11.047 11.742 1.00 59.28 90 HIS A CA 1
ATOM 681 C C . HIS A 1 90 ? -2.996 -10.694 12.766 1.00 59.28 90 HIS A C 1
ATOM 683 O O . HIS A 1 90 ? -3.303 -10.264 13.869 1.00 59.28 90 HIS A O 1
ATOM 689 N N . ALA A 1 91 ? -1.708 -10.812 12.433 1.00 52.22 91 ALA A N 1
ATOM 690 C CA . ALA A 1 91 ? -0.608 -10.392 13.325 1.00 52.22 91 ALA A CA 1
ATOM 691 C C . ALA A 1 91 ? 0.647 -9.897 12.582 1.00 52.22 91 ALA A C 1
ATOM 693 O O . ALA A 1 91 ? 1.363 -9.031 13.072 1.00 52.22 91 ALA A O 1
ATOM 694 N N . LYS A 1 92 ? 0.900 -10.397 11.364 1.00 59.50 92 LYS A N 1
ATOM 695 C CA . LYS A 1 92 ? 2.042 -9.984 10.523 1.00 59.50 92 LYS A CA 1
ATOM 696 C C . LYS A 1 92 ? 1.684 -8.923 9.479 1.00 59.50 92 LYS A C 1
ATOM 698 O O . LYS A 1 92 ? 2.530 -8.543 8.674 1.00 59.50 92 LYS A O 1
ATOM 703 N N . GLY A 1 93 ? 0.443 -8.439 9.474 1.00 62.16 93 GLY A N 1
ATOM 704 C CA . GLY A 1 93 ? -0.063 -7.560 8.422 1.00 62.16 93 GLY A CA 1
ATOM 705 C C . GLY A 1 93 ? 0.712 -6.256 8.227 1.00 62.16 93 GLY A C 1
ATOM 706 O O . GLY A 1 93 ? 0.857 -5.790 7.096 1.00 62.16 93 GLY A O 1
ATOM 707 N N . MET A 1 94 ? 1.282 -5.707 9.304 1.00 71.62 94 MET A N 1
ATOM 708 C CA . MET A 1 94 ? 2.174 -4.544 9.238 1.00 71.62 94 MET A CA 1
ATOM 709 C C . MET A 1 94 ? 3.445 -4.859 8.439 1.00 71.62 94 MET A C 1
ATOM 711 O O . MET A 1 94 ? 3.770 -4.131 7.506 1.00 71.62 94 MET A O 1
ATOM 715 N N . GLN A 1 95 ? 4.118 -5.973 8.746 1.00 78.44 95 GLN A N 1
ATOM 716 C CA . GLN A 1 95 ? 5.342 -6.383 8.052 1.00 78.44 95 GLN A CA 1
ATOM 717 C C . GLN A 1 95 ? 5.072 -6.608 6.563 1.00 78.44 95 GLN A C 1
ATOM 719 O O . GLN A 1 95 ? 5.785 -6.069 5.725 1.00 78.44 95 GLN A O 1
ATOM 724 N N . PHE A 1 96 ? 4.000 -7.330 6.221 1.00 79.12 96 PHE A N 1
ATOM 725 C CA . PHE A 1 96 ? 3.633 -7.569 4.821 1.00 79.12 96 PHE A CA 1
ATOM 726 C C . PHE A 1 96 ? 3.349 -6.281 4.050 1.00 79.12 96 PHE A C 1
ATOM 728 O O . PHE A 1 96 ? 3.789 -6.149 2.911 1.00 79.12 96 PHE A O 1
ATOM 735 N N . THR A 1 97 ? 2.660 -5.318 4.667 1.00 80.62 97 THR A N 1
ATOM 736 C CA . THR A 1 97 ? 2.387 -4.038 4.003 1.00 80.62 97 THR A CA 1
ATOM 737 C C . THR A 1 97 ? 3.672 -3.234 3.805 1.00 80.62 97 THR A C 1
ATOM 739 O O . THR A 1 97 ? 3.878 -2.665 2.738 1.00 80.62 97 THR A O 1
ATOM 742 N N . PHE A 1 98 ? 4.565 -3.224 4.795 1.00 85.50 98 PHE A N 1
ATOM 743 C CA . PHE A 1 98 ? 5.864 -2.567 4.669 1.00 85.50 98 PHE A CA 1
ATOM 744 C C . PHE A 1 98 ? 6.716 -3.190 3.552 1.00 85.50 98 PHE A C 1
ATOM 746 O O . PHE A 1 98 ? 7.260 -2.472 2.716 1.00 85.50 98 PHE A O 1
ATOM 753 N N . PHE A 1 99 ? 6.779 -4.523 3.478 1.00 87.31 99 PHE A N 1
ATOM 754 C CA . PHE A 1 99 ? 7.460 -5.219 2.382 1.00 87.31 99 PHE A CA 1
ATOM 755 C C . PHE A 1 99 ? 6.830 -4.906 1.020 1.00 87.31 99 PHE A C 1
ATOM 757 O O . PHE A 1 99 ? 7.551 -4.690 0.045 1.00 87.31 99 PHE A O 1
ATOM 764 N N . ALA A 1 100 ? 5.500 -4.834 0.941 1.00 88.31 100 ALA A N 1
ATOM 765 C CA . ALA A 1 100 ? 4.802 -4.439 -0.280 1.00 88.31 100 ALA A CA 1
ATOM 766 C C . ALA A 1 100 ? 5.170 -3.007 -0.705 1.00 88.31 100 ALA A C 1
ATOM 768 O O . ALA A 1 100 ? 5.485 -2.763 -1.866 1.00 88.31 100 ALA A O 1
ATOM 769 N N . LEU A 1 101 ? 5.219 -2.069 0.245 1.00 90.88 101 LEU A N 1
ATOM 770 C CA . LEU A 1 101 ? 5.648 -0.698 -0.020 1.00 90.88 101 LEU A CA 1
ATOM 771 C C . LEU A 1 101 ? 7.091 -0.655 -0.541 1.00 90.88 101 LEU A C 1
ATOM 773 O O . LEU A 1 101 ? 7.360 -0.021 -1.559 1.00 90.88 101 LEU A O 1
ATOM 777 N N . ALA A 1 102 ? 8.012 -1.349 0.131 1.00 92.31 102 ALA A N 1
ATOM 778 C CA . ALA A 1 102 ? 9.419 -1.388 -0.255 1.00 92.31 102 ALA A CA 1
ATOM 779 C C . ALA A 1 102 ? 9.608 -1.984 -1.659 1.00 92.31 102 ALA A C 1
ATOM 781 O O . ALA A 1 102 ? 10.330 -1.425 -2.482 1.00 92.31 102 ALA A O 1
ATOM 782 N N . THR A 1 103 ? 8.920 -3.086 -1.964 1.00 92.62 103 THR A N 1
ATOM 783 C CA . THR A 1 103 ? 8.980 -3.722 -3.289 1.00 92.62 103 THR A CA 1
ATOM 784 C C . THR A 1 103 ? 8.390 -2.834 -4.384 1.00 92.62 103 THR A C 1
ATOM 786 O O . THR A 1 103 ? 8.996 -2.716 -5.449 1.00 92.62 103 THR A O 1
ATOM 789 N N . LEU A 1 104 ? 7.277 -2.139 -4.126 1.00 93.50 104 LEU A N 1
ATOM 790 C CA . LEU A 1 104 ? 6.701 -1.155 -5.050 1.00 93.50 104 LEU A CA 1
ATOM 791 C C . LEU A 1 104 ? 7.641 0.035 -5.292 1.00 93.50 104 LEU A C 1
ATOM 793 O O . LEU A 1 104 ? 7.787 0.481 -6.432 1.00 93.50 104 LEU A O 1
ATOM 797 N N . ALA A 1 105 ? 8.297 0.533 -4.243 1.00 95.12 105 ALA A N 1
ATOM 798 C CA . ALA A 1 105 ? 9.242 1.642 -4.340 1.00 95.12 105 ALA A CA 1
ATOM 799 C C . ALA A 1 105 ? 10.477 1.254 -5.166 1.00 95.12 105 ALA A C 1
ATOM 801 O O . ALA A 1 105 ? 10.833 1.953 -6.114 1.00 95.12 105 ALA A O 1
ATOM 802 N N . LEU A 1 106 ? 11.081 0.099 -4.870 1.00 95.25 106 LEU A N 1
ATOM 803 C CA . LEU A 1 106 ? 12.211 -0.431 -5.636 1.00 95.25 106 LEU A CA 1
ATOM 804 C C . LEU A 1 106 ? 11.834 -0.676 -7.101 1.00 95.25 106 LEU A C 1
ATOM 806 O O . LEU A 1 106 ? 12.583 -0.292 -7.995 1.00 95.25 106 LEU A O 1
ATOM 810 N N . SER A 1 107 ? 10.651 -1.243 -7.354 1.00 93.62 107 SER A N 1
ATOM 811 C CA . SER A 1 107 ? 10.158 -1.479 -8.717 1.00 93.62 107 SER A CA 1
ATOM 812 C C . SER A 1 107 ? 10.009 -0.175 -9.506 1.00 93.62 107 SER A C 1
ATOM 814 O O . SER A 1 107 ? 10.370 -0.136 -10.678 1.00 93.62 107 SER A O 1
ATOM 816 N N . ASN A 1 108 ? 9.543 0.909 -8.869 1.00 95.06 108 ASN A N 1
ATOM 817 C CA . ASN A 1 108 ? 9.460 2.228 -9.508 1.00 95.06 108 ASN A CA 1
ATOM 818 C C . ASN A 1 108 ? 10.845 2.754 -9.897 1.00 95.06 108 ASN A C 1
ATOM 820 O O . ASN A 1 108 ? 11.038 3.185 -11.032 1.00 95.06 108 ASN A O 1
ATOM 824 N N . ILE A 1 109 ? 11.813 2.690 -8.979 1.00 95.25 109 ILE A N 1
ATOM 825 C CA . ILE A 1 109 ? 13.178 3.173 -9.228 1.00 95.25 109 ILE A CA 1
ATOM 826 C C . ILE A 1 109 ? 13.824 2.385 -10.372 1.00 95.25 109 ILE A C 1
ATOM 828 O O . ILE A 1 109 ? 14.385 2.980 -11.290 1.00 95.25 109 ILE A O 1
ATOM 832 N N . ILE A 1 110 ? 13.707 1.054 -10.345 1.00 94.94 110 ILE A N 1
ATOM 833 C CA . ILE A 1 110 ? 14.265 0.173 -11.379 1.00 94.94 110 ILE A CA 1
ATOM 834 C C . ILE A 1 110 ? 13.629 0.466 -12.741 1.00 94.94 110 ILE A C 1
ATOM 836 O O . ILE A 1 110 ? 14.345 0.593 -13.734 1.00 94.94 110 ILE A O 1
ATOM 840 N N . TRP A 1 111 ? 12.302 0.612 -12.799 1.00 94.38 111 TRP A N 1
ATOM 841 C CA . TRP A 1 111 ? 11.605 0.895 -14.054 1.00 94.38 111 TRP A CA 1
ATOM 842 C C . TRP A 1 111 ? 11.991 2.257 -14.637 1.00 94.38 111 TRP A C 1
ATOM 844 O O . TRP A 1 111 ? 12.233 2.376 -15.837 1.00 94.38 111 TRP A O 1
ATOM 854 N N . MET A 1 112 ? 12.124 3.278 -13.789 1.00 91.75 112 MET A N 1
ATOM 855 C CA . MET A 1 112 ? 12.588 4.603 -14.208 1.00 91.75 112 MET A CA 1
ATOM 856 C C . MET A 1 112 ? 14.029 4.596 -14.704 1.00 91.75 112 MET A C 1
ATOM 858 O O . MET A 1 112 ? 14.312 5.192 -15.742 1.00 91.75 112 MET A O 1
ATOM 862 N N . ALA A 1 113 ? 14.922 3.868 -14.034 1.00 92.81 113 ALA A N 1
ATOM 863 C CA . ALA A 1 113 ? 16.290 3.693 -14.506 1.00 92.81 113 ALA A CA 1
ATOM 864 C C . ALA A 1 113 ? 16.335 2.995 -15.878 1.00 92.81 113 ALA A C 1
ATOM 866 O O . ALA A 1 113 ? 17.048 3.449 -16.773 1.00 92.81 113 ALA A O 1
ATOM 867 N N . TYR A 1 114 ? 15.538 1.938 -16.071 1.00 91.94 114 TYR A N 1
ATOM 868 C CA . TYR A 1 114 ? 15.428 1.239 -17.354 1.00 91.94 114 TYR A CA 1
ATOM 869 C C . TYR A 1 114 ? 14.945 2.166 -18.477 1.00 91.94 114 TYR A C 1
ATOM 871 O O . TYR A 1 114 ? 15.583 2.245 -19.526 1.00 91.94 114 TYR A O 1
ATOM 879 N N . MET A 1 115 ? 13.863 2.913 -18.239 1.00 90.12 115 MET A N 1
ATOM 880 C CA . MET A 1 115 ? 13.307 3.849 -19.220 1.00 90.12 115 MET A CA 1
ATOM 881 C C . MET A 1 115 ? 14.297 4.955 -19.594 1.00 90.12 115 MET A C 1
ATOM 883 O O . MET A 1 115 ? 14.436 5.291 -20.771 1.00 90.12 115 MET A O 1
ATOM 887 N N . PHE A 1 116 ? 15.026 5.489 -18.613 1.00 91.06 116 PHE A N 1
ATOM 888 C CA . PHE A 1 116 ? 16.052 6.497 -18.857 1.00 91.06 116 PHE A CA 1
ATOM 889 C C . PHE A 1 116 ? 17.176 5.955 -19.752 1.00 91.06 116 PHE A C 1
ATOM 891 O O . PHE A 1 116 ? 17.488 6.561 -20.778 1.00 91.06 116 PHE A O 1
ATOM 898 N N . VAL A 1 117 ? 17.731 4.782 -19.428 1.00 92.50 117 VAL A N 1
ATOM 899 C CA . VAL A 1 117 ? 18.790 4.148 -20.236 1.00 92.50 117 VAL A CA 1
ATOM 900 C C . VAL A 1 117 ? 18.303 3.833 -21.653 1.00 92.50 117 VAL A C 1
ATOM 902 O O . VAL A 1 117 ? 19.007 4.134 -22.615 1.00 92.50 117 VAL A O 1
ATOM 905 N N . ALA A 1 118 ? 17.092 3.288 -21.799 1.00 88.62 118 ALA A N 1
ATOM 906 C CA . ALA A 1 118 ? 16.508 2.986 -23.104 1.00 88.62 118 ALA A CA 1
ATOM 907 C C . ALA A 1 118 ? 16.350 4.250 -23.969 1.00 88.62 118 ALA A C 1
ATOM 909 O O . ALA A 1 118 ? 16.677 4.237 -25.156 1.00 88.62 118 ALA A O 1
ATOM 910 N N . SER A 1 119 ? 15.913 5.364 -23.368 1.00 87.06 119 SER A N 1
ATOM 911 C CA . SER A 1 119 ? 15.785 6.646 -24.072 1.00 87.06 119 SER A CA 1
ATOM 912 C C . SER A 1 119 ? 17.137 7.219 -24.519 1.00 87.06 119 SER A C 1
ATOM 914 O O . SER A 1 119 ? 17.253 7.707 -25.642 1.00 87.06 119 SER A O 1
ATOM 916 N N . ALA A 1 120 ? 18.179 7.093 -23.690 1.00 87.31 120 ALA A N 1
ATOM 917 C CA . ALA A 1 120 ? 19.530 7.542 -24.022 1.00 87.31 120 ALA A CA 1
ATOM 918 C C . ALA A 1 120 ? 20.152 6.731 -25.170 1.00 87.31 120 ALA A C 1
ATOM 920 O O . ALA A 1 120 ? 20.815 7.295 -26.036 1.00 87.31 120 ALA A O 1
ATOM 921 N N . GLN A 1 121 ? 19.916 5.416 -25.207 1.00 81.81 121 GLN A N 1
ATOM 922 C CA . GLN A 1 121 ? 20.375 4.558 -26.303 1.00 81.81 121 GLN A CA 1
ATOM 923 C C . GLN A 1 121 ? 19.674 4.893 -27.621 1.00 81.81 121 GLN A C 1
ATOM 925 O O . GLN A 1 121 ? 20.331 4.972 -28.654 1.00 81.81 121 GLN A O 1
ATOM 930 N N . PHE A 1 122 ? 18.363 5.143 -27.587 1.00 77.00 122 PHE A N 1
ATOM 931 C CA . PHE A 1 122 ? 17.612 5.552 -28.773 1.00 77.00 122 PHE A CA 1
ATOM 932 C C . PHE A 1 122 ? 18.123 6.883 -29.348 1.00 77.00 122 PHE A C 1
ATOM 934 O O . PHE A 1 122 ? 18.306 6.997 -30.556 1.00 77.00 122 PHE A O 1
ATOM 941 N N . ALA A 1 123 ? 18.428 7.857 -28.486 1.00 77.94 123 ALA A N 1
ATOM 942 C CA . ALA A 1 123 ? 18.987 9.148 -28.890 1.00 77.94 123 ALA A CA 1
ATOM 943 C C . ALA A 1 123 ? 20.437 9.076 -29.410 1.00 77.94 123 ALA A C 1
ATOM 945 O O . ALA A 1 123 ? 20.894 10.020 -30.037 1.00 77.94 123 ALA A O 1
ATOM 946 N N . ALA A 1 124 ? 21.173 7.996 -29.131 1.00 75.69 124 ALA A N 1
ATOM 947 C CA . ALA A 1 124 ? 22.548 7.814 -29.602 1.00 75.69 124 ALA A CA 1
ATOM 948 C C . ALA A 1 124 ? 22.642 7.098 -30.964 1.00 75.69 124 ALA A C 1
ATOM 950 O O . ALA A 1 124 ? 23.709 7.091 -31.575 1.00 75.69 124 ALA A O 1
ATOM 951 N N . ILE A 1 125 ? 21.558 6.453 -31.411 1.00 74.31 125 ILE A N 1
ATOM 952 C CA . ILE A 1 125 ? 21.501 5.662 -32.655 1.00 74.31 125 ILE A CA 1
ATOM 953 C C . ILE A 1 125 ? 20.903 6.478 -33.823 1.00 74.31 125 ILE A C 1
ATOM 955 O O . ILE A 1 125 ? 21.057 6.092 -34.983 1.00 74.31 125 ILE A O 1
ATOM 959 N N . HIS A 1 126 ? 20.264 7.612 -33.530 1.00 57.44 126 HIS A N 1
ATOM 960 C CA . HIS A 1 126 ? 19.672 8.545 -34.492 1.00 57.44 126 HIS A CA 1
ATOM 961 C C . HIS A 1 126 ? 20.371 9.903 -34.445 1.00 57.44 126 HIS A C 1
ATOM 963 O O . HIS A 1 126 ? 20.483 10.522 -35.527 1.00 57.44 126 HIS A O 1
#

Sequence (126 aa):
MLIVTAVFSGLLSLFFIRLSLKVIQLRKLHQISFGSGGVNELESAIQAHANFVEYVPLCLLLMASLELNGVPLILVALLGCPVVIGRYVHAKGMQFTFFALATLALSNIIWMAYMFVASAQFAAIH

Secondary structure (DSSP, 8-state):
--HHHHHHHHHHHHHHHHHHHHHHHHHHHHT-SSS-TT-HHHHHHHHHHHHHHHHHHHHHHHHHHHHHTT--HHHHHHHHHHHHHHHHSTTTHHHHHHHHHHHHHHHHHHHHHHHHHHHHHHHHH-

Radius of gyration: 18.79 Å; chains: 1; bounding box: 42×23×63 Å

Foldseek 3Di:
DLPLLVVLVVVLVVVLVVLVVQLVVQCVVVVPPDDCPPPPSNNVSVVLNVLSVPQVVLLSVLLSLCVVLPNPSVVSNVLSVLLVVLSVPVPCSSVSSVVSNVVSVVVNVVSVVVVVVVVVVVVVVD

pLDDT: mean 87.79, std 8.45, range [52.22, 95.94]